Protein AF-A0A9D8R1A8-F1 (afdb_monomer_lite)

Secondary structure (DSSP, 8-state):
----------BTTBSSHHHHHHHHHTT---EEEESSGGG-SS-EEEEPPPHHHHHHH--TTS-HHHHHHHHHHHHHHHT----GGG-

pLDDT: mean 92.34, std 10.43, range [48.41, 98.44]

Structure (mmCIF, N/CA/C/O backbone):
data_AF-A0A9D8R1A8-F1
#
_entry.id   AF-A0A9D8R1A8-F1
#
loop_
_atom_site.group_PDB
_atom_site.id
_atom_site.type_symbol
_atom_site.label_atom_id
_atom_site.label_alt_id
_atom_site.label_comp_id
_atom_site.label_asym_id
_atom_site.label_entity_id
_atom_site.label_seq_id
_atom_site.pdbx_PDB_ins_code
_atom_site.Cartn_x
_atom_site.Cartn_y
_atom_site.Cartn_z
_atom_site.occupancy
_atom_site.B_iso_or_equiv
_atom_site.auth_seq_id
_atom_site.auth_comp_id
_atom_site.auth_asym_id
_atom_site.auth_atom_id
_atom_site.pdbx_PDB_model_num
ATOM 1 N N . MET A 1 1 ? -4.597 -1.307 -29.958 1.00 76.88 1 MET A N 1
ATOM 2 C CA . MET A 1 1 ? -5.018 -2.150 -28.816 1.00 76.88 1 MET A CA 1
ATOM 3 C C . MET A 1 1 ? -4.149 -1.758 -27.630 1.00 76.88 1 MET A C 1
ATOM 5 O O . MET A 1 1 ? -2.968 -1.540 -27.851 1.00 76.88 1 MET A O 1
ATOM 9 N N . ILE A 1 2 ? -4.716 -1.583 -26.434 1.00 88.31 2 ILE A N 1
ATOM 10 C CA . ILE A 1 2 ? -3.971 -1.216 -25.214 1.00 88.31 2 ILE A CA 1
ATOM 11 C C . ILE A 1 2 ? -3.935 -2.449 -24.304 1.00 88.31 2 ILE A C 1
ATOM 13 O O . ILE A 1 2 ? -4.980 -3.064 -24.096 1.00 88.31 2 ILE A O 1
ATOM 17 N N . SER A 1 3 ? -2.759 -2.808 -23.782 1.00 90.62 3 SER A N 1
ATOM 18 C CA . SER A 1 3 ? -2.553 -3.946 -22.873 1.00 90.62 3 SER A CA 1
ATOM 19 C C . SER A 1 3 ? -1.909 -3.502 -21.560 1.00 90.62 3 SER A C 1
ATOM 21 O O . SER A 1 3 ? -1.019 -2.652 -21.563 1.00 90.62 3 SER A O 1
ATOM 23 N N . VAL A 1 4 ? -2.322 -4.104 -20.442 1.00 90.44 4 VAL A N 1
ATOM 24 C CA . VAL A 1 4 ? -1.686 -3.910 -19.130 1.00 90.44 4 VAL A CA 1
ATOM 25 C C 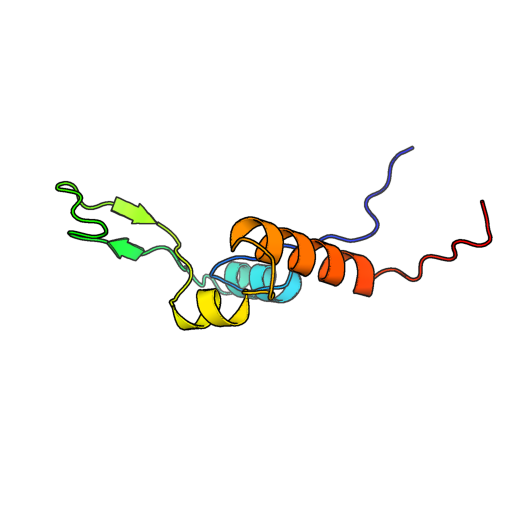. VAL A 1 4 ? -0.553 -4.923 -18.987 1.00 90.44 4 VAL A C 1
ATOM 27 O O . VAL A 1 4 ? -0.805 -6.122 -19.028 1.00 90.44 4 VAL A O 1
ATOM 30 N N . LEU A 1 5 ? 0.682 -4.439 -18.845 1.00 91.62 5 LEU A N 1
ATOM 31 C CA . LEU A 1 5 ? 1.877 -5.291 -18.764 1.00 91.62 5 LEU A CA 1
ATOM 32 C C . LEU A 1 5 ? 2.277 -5.633 -17.324 1.00 91.62 5 LEU A C 1
ATOM 34 O O . LEU A 1 5 ? 2.819 -6.701 -17.076 1.00 91.62 5 LEU A O 1
ATOM 38 N N . SER A 1 6 ? 2.014 -4.732 -16.377 1.00 93.75 6 SER A N 1
ATOM 39 C CA . SER A 1 6 ? 2.272 -4.936 -14.951 1.00 93.75 6 SER A CA 1
ATOM 40 C C . SER A 1 6 ? 1.426 -3.980 -14.115 1.00 93.75 6 SER A C 1
ATOM 42 O O . SER A 1 6 ? 0.919 -2.974 -14.619 1.00 93.75 6 SER A O 1
ATOM 44 N N . THR A 1 7 ? 1.272 -4.296 -12.832 1.00 94.56 7 THR A N 1
ATOM 45 C CA . THR A 1 7 ? 0.537 -3.484 -11.860 1.00 94.56 7 THR A CA 1
ATOM 46 C C . THR A 1 7 ? 1.252 -3.495 -10.522 1.00 94.56 7 THR A C 1
ATOM 48 O O . THR A 1 7 ? 1.910 -4.474 -10.172 1.00 94.56 7 THR A O 1
ATOM 51 N N . ASN A 1 8 ? 1.061 -2.435 -9.744 1.00 97.62 8 ASN A N 1
ATOM 52 C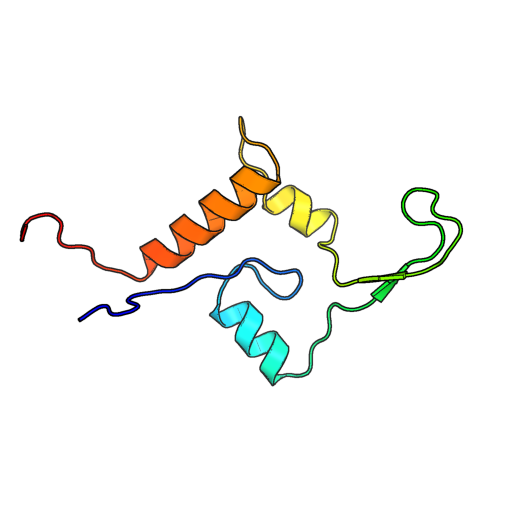 CA . ASN A 1 8 ? 1.374 -2.472 -8.330 1.00 97.62 8 ASN A CA 1
ATOM 53 C C . ASN A 1 8 ? 0.341 -1.720 -7.494 1.00 97.62 8 ASN A C 1
ATOM 55 O O . ASN A 1 8 ? -0.234 -0.723 -7.939 1.00 97.62 8 ASN A O 1
ATOM 59 N N . ILE A 1 9 ? 0.156 -2.181 -6.260 1.00 96.44 9 ILE A N 1
ATOM 60 C CA . ILE A 1 9 ? -0.584 -1.482 -5.218 1.00 96.44 9 ILE A CA 1
ATOM 61 C C . ILE A 1 9 ? 0.228 -1.490 -3.922 1.00 96.44 9 ILE A C 1
ATOM 63 O O . ILE A 1 9 ? 0.687 -2.532 -3.464 1.00 96.44 9 ILE A O 1
ATOM 67 N N . THR A 1 10 ? 0.348 -0.314 -3.308 1.00 96.69 10 THR A N 1
ATOM 68 C CA . THR A 1 10 ? 0.872 -0.155 -1.950 1.00 96.69 10 THR A CA 1
ATOM 69 C C . THR A 1 10 ? -0.297 0.114 -1.012 1.00 96.69 10 THR A C 1
ATOM 71 O O . THR A 1 10 ? -0.923 1.172 -1.091 1.00 96.69 10 THR A O 1
ATOM 74 N N . SER A 1 11 ? -0.600 -0.829 -0.124 1.00 96.31 11 SER A N 1
ATOM 75 C CA . SER A 1 11 ? -1.728 -0.765 0.807 1.00 96.31 11 SER A CA 1
ATOM 76 C C . SER A 1 11 ? -1.310 -1.160 2.232 1.00 96.31 11 SER A C 1
ATOM 78 O O . SER A 1 11 ? -0.229 -1.716 2.441 1.00 96.31 11 SER A O 1
ATOM 80 N N . PRO A 1 12 ? -2.162 -0.917 3.244 1.00 97.19 12 PRO A N 1
ATOM 81 C CA . PRO A 1 12 ? -1.923 -1.423 4.594 1.00 97.19 12 PRO A CA 1
ATOM 82 C C . PRO A 1 12 ? -1.809 -2.956 4.682 1.00 97.19 12 PRO A C 1
ATOM 84 O O . PRO A 1 12 ? -1.274 -3.454 5.670 1.00 97.19 12 PRO A O 1
ATOM 87 N N . LEU A 1 13 ? -2.288 -3.696 3.672 1.00 97.44 13 LEU A N 1
ATOM 88 C CA . LEU A 1 13 ? -2.204 -5.159 3.590 1.00 97.44 13 LEU A CA 1
ATOM 89 C C . LEU A 1 13 ? -0.907 -5.667 2.940 1.00 97.44 13 LEU A C 1
ATOM 91 O O . LEU A 1 13 ? -0.606 -6.853 3.034 1.00 97.44 13 LEU A O 1
ATOM 95 N N . GLY A 1 14 ? -0.141 -4.801 2.279 1.00 96.69 14 GLY A N 1
ATOM 96 C CA . GLY A 1 14 ? 1.072 -5.187 1.567 1.00 96.69 14 GLY A CA 1
ATOM 97 C C . GLY A 1 14 ? 1.546 -4.101 0.612 1.00 96.69 14 GLY A C 1
ATOM 98 O O . GLY A 1 14 ? 0.761 -3.273 0.154 1.00 96.69 14 GLY A O 1
ATOM 99 N N . PHE A 1 15 ? 2.842 -4.084 0.312 1.00 96.94 15 PHE A N 1
ATOM 100 C CA . PHE A 1 15 ? 3.441 -3.071 -0.567 1.00 96.94 15 PHE A CA 1
ATOM 101 C C . PHE A 1 15 ? 3.533 -3.515 -2.031 1.00 96.94 15 PHE A C 1
ATOM 103 O O . PHE A 1 15 ? 3.897 -2.704 -2.885 1.00 96.94 15 PHE A O 1
ATOM 110 N N . THR A 1 16 ? 3.185 -4.775 -2.310 1.00 97.31 16 THR A N 1
ATOM 111 C CA . THR A 1 16 ? 3.116 -5.331 -3.661 1.00 97.31 16 THR A CA 1
ATOM 112 C C . THR A 1 16 ? 1.724 -5.860 -3.999 1.00 97.31 16 THR A C 1
ATOM 114 O O . THR A 1 16 ? 0.954 -6.222 -3.100 1.00 97.31 16 THR A O 1
ATOM 117 N N . THR A 1 17 ? 1.414 -5.976 -5.297 1.00 97.19 17 THR A N 1
ATOM 118 C CA . THR A 1 17 ? 0.191 -6.651 -5.776 1.00 97.19 17 THR A CA 1
ATOM 119 C C . THR A 1 17 ? 0.041 -8.044 -5.178 1.00 97.19 17 THR A C 1
ATOM 121 O O . THR A 1 17 ? -1.034 -8.365 -4.680 1.00 97.19 17 THR A O 1
ATOM 124 N N . GLU A 1 18 ? 1.113 -8.837 -5.160 1.00 97.38 18 GLU A N 1
ATOM 125 C CA . GLU A 1 18 ? 1.088 -10.202 -4.629 1.00 97.38 18 GLU A CA 1
ATOM 126 C C . GLU A 1 18 ? 0.768 -10.219 -3.130 1.00 97.38 18 GLU A C 1
ATOM 128 O O . GLU A 1 18 ? -0.153 -10.908 -2.701 1.00 97.38 18 GLU A O 1
ATOM 133 N N . GLN A 1 19 ? 1.464 -9.406 -2.327 1.00 97.75 19 GLN A N 1
ATOM 134 C CA . GLN A 1 19 ? 1.220 -9.339 -0.882 1.00 97.75 19 GLN A CA 1
ATOM 135 C C . GLN A 1 19 ? -0.217 -8.913 -0.575 1.00 97.75 19 GLN A C 1
ATOM 137 O O . GLN A 1 19 ? -0.900 -9.548 0.228 1.00 97.75 19 GLN A O 1
ATOM 142 N N . ASN A 1 20 ? -0.688 -7.858 -1.244 1.00 97.75 20 ASN A N 1
ATOM 143 C CA . ASN A 1 20 ? -2.052 -7.377 -1.081 1.00 97.75 20 ASN A CA 1
ATOM 144 C C . ASN A 1 20 ? -3.073 -8.447 -1.504 1.00 97.75 20 ASN A C 1
ATOM 146 O O . ASN A 1 20 ? -4.056 -8.667 -0.801 1.00 97.75 20 ASN A O 1
ATOM 150 N N . TYR A 1 21 ? -2.842 -9.123 -2.630 1.00 97.81 21 TYR A N 1
ATOM 151 C CA . TYR A 1 21 ? -3.730 -10.165 -3.139 1.00 97.81 21 TYR A CA 1
ATOM 152 C C . TYR A 1 21 ? -3.816 -11.361 -2.185 1.00 97.81 21 TYR A C 1
ATOM 154 O O . TYR A 1 21 ? -4.920 -11.775 -1.834 1.00 97.81 21 TYR A O 1
ATOM 162 N N . GLN A 1 22 ? -2.682 -11.858 -1.686 1.00 98.44 22 GLN A N 1
ATOM 163 C CA . GLN A 1 22 ? -2.654 -12.960 -0.718 1.00 98.44 22 GLN A CA 1
ATOM 164 C C . GLN A 1 22 ? -3.340 -12.594 0.601 1.00 98.44 22 GLN A C 1
ATOM 166 O O . GLN A 1 22 ? -4.096 -13.394 1.160 1.00 98.44 22 GLN A O 1
ATOM 171 N N . ALA A 1 23 ? -3.143 -11.370 1.092 1.00 98.12 23 ALA A N 1
ATOM 172 C CA . ALA A 1 23 ? -3.840 -10.892 2.282 1.00 98.12 23 ALA A CA 1
ATOM 173 C C . ALA A 1 23 ? -5.366 -10.880 2.076 1.00 98.12 23 ALA A C 1
ATOM 175 O O . ALA A 1 23 ? -6.111 -11.326 2.948 1.00 98.12 23 ALA A O 1
ATOM 176 N N . VAL A 1 24 ? -5.835 -10.448 0.901 1.00 97.38 24 VAL A N 1
ATOM 177 C CA . VAL A 1 24 ? -7.266 -10.471 0.556 1.00 97.38 24 VAL A CA 1
ATOM 178 C C . VAL A 1 24 ? -7.790 -11.904 0.452 1.00 97.38 24 VAL A C 1
ATOM 180 O O . VAL A 1 24 ? -8.825 -12.209 1.043 1.00 97.38 24 VAL A O 1
ATOM 183 N N . LEU A 1 25 ? -7.077 -12.798 -0.242 1.00 98.12 25 LEU A N 1
ATOM 184 C CA . LEU A 1 25 ? -7.474 -14.205 -0.382 1.00 98.12 25 LEU A CA 1
ATOM 185 C C . LEU A 1 25 ? -7.588 -14.927 0.964 1.00 98.12 25 LEU A C 1
ATOM 187 O O . LEU A 1 25 ? -8.471 -15.761 1.146 1.00 98.12 25 LEU A O 1
ATOM 191 N N . THR A 1 26 ? -6.716 -14.593 1.914 1.00 98.25 26 THR A N 1
ATOM 192 C CA . THR A 1 26 ? -6.719 -15.176 3.265 1.00 98.25 26 THR A CA 1
ATOM 193 C C . THR A 1 26 ? -7.745 -14.535 4.206 1.00 98.25 26 THR A C 1
ATOM 195 O O . THR A 1 26 ? -7.827 -14.916 5.371 1.00 98.25 26 THR A O 1
ATOM 198 N N . GLY A 1 27 ? -8.543 -13.572 3.728 1.00 97.38 27 GLY A N 1
ATOM 199 C CA . GLY A 1 27 ? -9.535 -12.866 4.541 1.00 97.38 27 GLY A CA 1
ATOM 200 C C . GLY A 1 27 ? -8.920 -11.898 5.556 1.00 97.38 27 GLY A C 1
ATOM 201 O O . GLY A 1 27 ? -9.591 -11.492 6.508 1.00 97.38 27 GLY A O 1
ATOM 202 N N . THR A 1 28 ? -7.654 -11.515 5.373 1.00 97.75 28 THR A N 1
ATOM 203 C CA . THR A 1 28 ? -6.978 -10.548 6.240 1.00 97.75 28 THR A CA 1
ATOM 204 C C . THR A 1 28 ? -7.569 -9.158 6.017 1.00 97.75 28 THR A C 1
ATOM 206 O O . THR A 1 28 ? -7.605 -8.651 4.897 1.00 97.75 28 THR A O 1
ATOM 209 N N . SER A 1 29 ? -8.002 -8.507 7.099 1.00 96.06 29 SER A N 1
ATOM 210 C CA . SER A 1 29 ? -8.538 -7.146 7.061 1.00 96.06 29 SER A CA 1
ATOM 211 C C . SER A 1 29 ? -7.620 -6.168 7.785 1.00 96.06 29 SER A C 1
ATOM 213 O O . SER A 1 29 ? -7.226 -6.391 8.929 1.00 96.06 29 SER A O 1
ATOM 215 N N . ALA A 1 30 ? -7.326 -5.046 7.129 1.00 96.81 30 ALA A N 1
ATOM 216 C CA . ALA A 1 30 ? -6.671 -3.899 7.752 1.00 96.81 30 ALA A CA 1
ATOM 217 C C . ALA A 1 30 ? -7.674 -2.878 8.316 1.00 96.81 30 ALA A C 1
ATOM 219 O O . ALA A 1 30 ? -7.252 -1.875 8.894 1.00 96.81 30 ALA A O 1
ATOM 220 N N . LEU A 1 31 ? -8.981 -3.115 8.152 1.00 96.75 31 LEU A N 1
ATOM 221 C CA . LEU A 1 31 ? -10.019 -2.198 8.604 1.00 96.75 31 LEU A CA 1
ATOM 222 C C . LEU A 1 31 ? -10.069 -2.192 10.133 1.00 96.75 31 LEU A C 1
ATOM 224 O O . LEU A 1 31 ? -10.294 -3.225 10.764 1.00 96.75 31 LEU A O 1
ATOM 228 N N . LYS A 1 32 ? -9.880 -1.018 10.727 1.00 96.62 32 LYS A N 1
ATOM 229 C CA . LYS A 1 32 ? -9.939 -0.812 12.175 1.00 96.62 32 LYS A CA 1
ATOM 230 C C . LYS A 1 32 ? -10.845 0.367 12.485 1.00 96.62 32 LYS A C 1
ATOM 232 O O . LYS A 1 32 ? -10.926 1.319 11.710 1.00 96.62 32 LYS A O 1
ATOM 237 N N . ARG A 1 33 ? -11.522 0.297 13.629 1.00 97.44 33 ARG A N 1
ATOM 238 C CA . ARG A 1 33 ? -12.223 1.440 14.212 1.00 97.44 33 ARG A CA 1
ATOM 239 C C . ARG A 1 33 ? -11.214 2.291 14.977 1.00 97.44 33 ARG A C 1
ATOM 241 O O . ARG A 1 33 ? -10.451 1.759 15.780 1.00 97.44 33 ARG A O 1
ATOM 248 N N . TYR A 1 34 ? -11.235 3.591 14.734 1.00 97.50 34 TYR A N 1
ATOM 249 C CA . TYR A 1 34 ? -10.397 4.579 15.394 1.00 97.50 34 TYR A CA 1
ATOM 250 C C . TYR A 1 34 ? -11.273 5.538 16.192 1.00 97.50 34 TYR A C 1
ATOM 252 O O . TYR A 1 34 ? -12.261 6.056 15.675 1.00 97.50 34 TYR A O 1
ATOM 260 N N . GLU A 1 35 ? -10.897 5.773 17.447 1.00 97.31 35 GLU A N 1
ATOM 261 C CA . GLU A 1 35 ? -11.595 6.676 18.366 1.00 97.31 35 GLU A CA 1
ATOM 262 C C . GLU A 1 35 ? -10.647 7.805 18.775 1.00 97.31 35 GLU A C 1
ATOM 264 O O . GLU A 1 35 ? -9.476 7.553 19.062 1.00 97.31 35 GLU A O 1
ATOM 269 N N . GLY A 1 36 ? -11.116 9.057 18.727 1.00 95.00 36 GLY A N 1
ATOM 270 C CA . GLY A 1 36 ? -10.312 10.241 19.062 1.00 95.00 36 GLY A CA 1
ATOM 271 C C . GLY A 1 36 ? -9.099 10.494 18.151 1.00 95.00 36 GLY A C 1
ATOM 272 O O . GLY A 1 36 ? -8.291 11.385 18.422 1.00 95.00 36 GLY A O 1
ATOM 273 N N . MET A 1 37 ? -8.938 9.725 17.068 1.00 93.94 37 MET A N 1
ATOM 274 C CA . MET A 1 37 ? -7.826 9.890 16.136 1.00 93.94 37 MET A CA 1
ATOM 275 C C . MET A 1 37 ? -7.899 11.263 15.460 1.00 93.94 37 MET A C 1
ATOM 277 O O . MET A 1 37 ? -8.958 11.692 15.013 1.00 93.94 37 MET A O 1
ATOM 281 N N . TRP A 1 38 ? -6.754 11.953 15.408 1.00 94.81 38 TRP A N 1
ATOM 282 C CA . TRP A 1 38 ? -6.627 13.330 14.906 1.00 94.81 38 TRP A CA 1
ATOM 283 C C . TRP A 1 38 ? -7.506 14.358 15.636 1.00 94.81 38 TRP A C 1
ATOM 285 O O . TRP A 1 38 ? -7.773 15.427 15.095 1.00 94.81 38 TRP A O 1
ATOM 295 N N . GLY A 1 39 ? -7.946 14.050 16.862 1.00 95.69 39 GLY A N 1
ATOM 296 C CA . GLY A 1 39 ? -8.838 14.918 17.633 1.00 95.69 39 GLY A CA 1
ATOM 297 C C . GLY A 1 39 ? -10.266 14.972 17.086 1.00 95.69 39 GLY A C 1
ATOM 298 O O . GLY A 1 39 ? -11.011 15.881 17.442 1.00 95.69 39 GLY A O 1
ATOM 299 N N . LEU A 1 40 ? -10.647 14.030 16.217 1.00 95.75 40 LEU A N 1
ATOM 300 C CA . LEU A 1 40 ? -12.002 13.956 15.683 1.00 95.75 40 LEU A CA 1
ATOM 301 C C . LEU A 1 40 ? -12.991 13.513 16.776 1.00 95.75 40 LEU A C 1
ATOM 303 O O . LEU A 1 40 ? -12.682 12.569 17.515 1.00 95.75 40 LEU A O 1
ATOM 307 N N . PRO A 1 41 ? -14.165 14.167 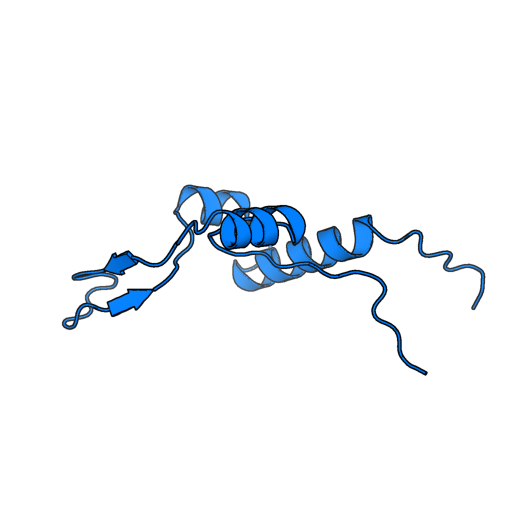16.885 1.00 94.69 41 PRO A N 1
ATOM 308 C CA . PRO A 1 41 ? -15.159 13.808 17.889 1.00 94.69 41 PRO A CA 1
ATOM 309 C C . PRO A 1 41 ? -15.857 12.486 17.557 1.00 94.69 41 PRO A C 1
ATOM 311 O O . PRO A 1 41 ? -16.136 11.699 18.462 1.00 94.69 41 PRO A O 1
ATOM 314 N N . GLU A 1 42 ? -16.110 12.205 16.277 1.00 97.44 42 GLU A N 1
ATOM 315 C CA . GLU A 1 42 ? -16.734 10.956 15.854 1.00 97.44 42 GLU A CA 1
ATOM 316 C C . GLU A 1 42 ? -15.702 9.858 15.546 1.00 97.44 42 GLU A C 1
ATOM 318 O O . GLU A 1 42 ? -14.720 10.090 14.831 1.00 97.44 42 GLU A O 1
ATOM 323 N N . PRO A 1 43 ? -15.934 8.622 16.025 1.00 97.06 43 PRO A N 1
ATOM 324 C CA . PRO A 1 43 ? -15.121 7.482 15.641 1.00 97.06 43 PRO A CA 1
ATOM 325 C C . PRO A 1 43 ? -15.385 7.091 14.183 1.00 97.06 43 PRO A C 1
ATOM 327 O O . PRO A 1 43 ? -16.517 7.159 13.699 1.00 97.06 43 PRO A O 1
ATOM 330 N N . PHE A 1 44 ? -14.356 6.600 13.496 1.00 97.19 44 PHE A N 1
ATOM 331 C CA . PHE A 1 44 ? -14.453 6.175 12.098 1.00 97.19 44 PHE A CA 1
ATOM 332 C C . PHE A 1 44 ? -13.755 4.836 11.862 1.00 97.19 44 PHE A C 1
ATOM 334 O O . PHE A 1 44 ? -12.901 4.413 12.639 1.00 97.19 44 PHE A O 1
ATOM 341 N N . ALA A 1 45 ? -14.129 4.152 10.782 1.00 97.50 45 ALA A N 1
ATOM 342 C CA . ALA A 1 45 ? -13.479 2.922 10.347 1.00 97.50 45 ALA A CA 1
ATOM 343 C C . ALA A 1 45 ? -12.614 3.197 9.116 1.00 97.50 45 ALA A C 1
ATOM 345 O O . ALA A 1 45 ? -13.100 3.746 8.128 1.00 97.50 45 ALA A O 1
ATOM 346 N N . ALA A 1 46 ? -11.340 2.817 9.168 1.00 96.69 46 ALA A N 1
ATOM 347 C CA . ALA A 1 46 ? -10.419 2.972 8.048 1.00 96.69 46 ALA A CA 1
ATOM 348 C C . ALA A 1 46 ? -9.350 1.876 8.047 1.00 96.69 46 ALA A C 1
ATOM 350 O O . ALA A 1 46 ? -9.077 1.248 9.068 1.00 96.69 46 ALA A O 1
ATOM 351 N N . SER A 1 47 ? -8.726 1.671 6.891 1.00 96.94 47 SER A N 1
ATOM 352 C CA . SER A 1 47 ? -7.501 0.884 6.764 1.00 96.94 47 SER A CA 1
ATOM 353 C C . SER A 1 47 ? -6.339 1.861 6.669 1.00 96.94 47 SER A C 1
ATOM 355 O O . SER A 1 47 ? -6.088 2.425 5.604 1.00 96.94 47 SER A O 1
ATOM 357 N N . LEU A 1 48 ? -5.667 2.120 7.789 1.00 96.12 48 LEU A N 1
ATOM 358 C CA . LEU A 1 48 ? -4.529 3.037 7.832 1.00 96.12 48 LEU A CA 1
ATOM 359 C C . LEU A 1 48 ? -3.218 2.260 7.880 1.00 96.12 48 LEU A C 1
ATOM 361 O O . LEU A 1 48 ? -3.127 1.215 8.522 1.00 96.12 48 LEU A O 1
ATOM 365 N N . PHE A 1 49 ? -2.190 2.810 7.239 1.00 96.25 49 PHE A N 1
ATOM 366 C CA . PHE A 1 49 ? -0.822 2.336 7.416 1.00 96.25 49 PHE A CA 1
ATOM 367 C C . PHE A 1 49 ? -0.391 2.500 8.878 1.00 96.25 49 PHE A C 1
ATOM 369 O O . PHE A 1 49 ? -0.698 3.525 9.500 1.00 96.25 49 PHE A O 1
ATOM 376 N N . SER A 1 50 ? 0.347 1.523 9.405 1.00 94.69 50 SER A N 1
ATOM 377 C CA . SER A 1 50 ? 1.019 1.653 10.700 1.00 94.69 50 SER A CA 1
ATOM 378 C C . SER A 1 50 ? 2.144 2.695 10.639 1.00 94.69 50 SER A C 1
ATOM 380 O O . SER A 1 50 ? 2.551 3.119 9.553 1.00 94.69 50 SER A O 1
ATOM 382 N N . GLU A 1 51 ? 2.662 3.130 11.788 1.00 94.25 51 GLU A N 1
ATOM 383 C CA . GLU A 1 51 ? 3.792 4.071 11.809 1.00 94.25 51 GLU A CA 1
ATOM 384 C C . GLU A 1 51 ? 5.059 3.443 11.215 1.00 94.25 51 GLU A C 1
ATOM 386 O O . GLU A 1 51 ? 5.781 4.101 10.468 1.00 94.25 51 GLU A O 1
ATOM 391 N N . GLU A 1 52 ? 5.270 2.145 11.434 1.00 95.62 52 GLU A N 1
ATOM 392 C CA . GLU A 1 52 ? 6.378 1.388 10.845 1.00 95.62 52 GLU A CA 1
ATOM 393 C C . GLU A 1 52 ? 6.248 1.335 9.318 1.00 95.62 52 GLU A C 1
ATOM 395 O O . GLU A 1 52 ? 7.216 1.580 8.595 1.00 95.62 52 GLU A O 1
ATOM 400 N N . GLN A 1 53 ? 5.035 1.085 8.811 1.00 95.19 53 GLN A N 1
ATOM 401 C CA . GLN A 1 53 ? 4.761 1.108 7.375 1.00 95.19 53 GLN A CA 1
ATOM 402 C C . GLN A 1 53 ? 4.975 2.505 6.787 1.00 95.19 53 GLN A C 1
ATOM 404 O O . GLN A 1 53 ? 5.576 2.636 5.722 1.00 95.19 53 GLN A O 1
ATOM 409 N N . LYS A 1 54 ? 4.518 3.559 7.473 1.00 94.00 54 LYS A N 1
ATOM 410 C CA . LYS A 1 54 ? 4.729 4.945 7.032 1.00 94.00 54 LYS A CA 1
ATOM 411 C C . LYS A 1 54 ? 6.215 5.270 6.950 1.00 94.00 54 LYS A C 1
ATOM 413 O O . LYS A 1 54 ? 6.633 5.806 5.929 1.00 94.00 54 LYS A O 1
ATOM 418 N N . ALA A 1 55 ? 6.994 4.919 7.972 1.00 93.25 55 ALA A N 1
ATOM 419 C CA . ALA A 1 55 ? 8.435 5.151 8.004 1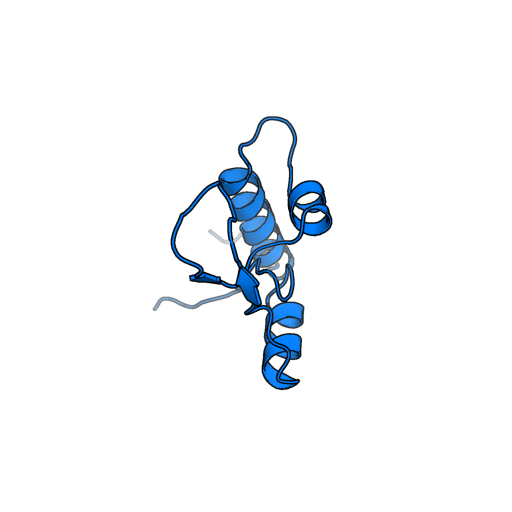.00 93.25 55 ALA A CA 1
ATOM 420 C C . ALA A 1 55 ? 9.161 4.408 6.870 1.00 93.25 55 ALA A C 1
ATOM 422 O O . ALA A 1 55 ? 9.980 5.002 6.175 1.00 93.25 55 ALA A O 1
ATOM 423 N N . ALA A 1 56 ? 8.800 3.146 6.615 1.00 92.62 56 ALA A N 1
ATOM 424 C CA . ALA A 1 56 ? 9.385 2.346 5.537 1.00 92.62 56 ALA A CA 1
ATOM 425 C C . ALA A 1 56 ? 9.090 2.898 4.128 1.00 92.62 56 ALA A C 1
ATOM 427 O O . ALA A 1 56 ? 9.841 2.638 3.184 1.00 92.62 56 ALA A O 1
ATOM 428 N N . LEU A 1 57 ? 7.996 3.650 3.969 1.00 91.12 57 LEU A N 1
ATOM 429 C CA . LEU A 1 57 ? 7.593 4.215 2.684 1.00 91.12 57 LEU A CA 1
ATOM 430 C C . LEU A 1 57 ? 8.295 5.528 2.346 1.00 91.12 57 LEU A C 1
ATOM 432 O O . LEU A 1 57 ? 8.334 5.863 1.164 1.00 91.12 57 LEU A O 1
ATOM 436 N N . VAL A 1 58 ? 8.862 6.246 3.318 1.00 94.00 58 VAL A N 1
ATOM 437 C CA . VAL A 1 58 ? 9.503 7.547 3.074 1.00 94.00 58 VAL A CA 1
ATOM 438 C C . VAL A 1 58 ? 10.686 7.400 2.109 1.00 94.00 58 VAL A C 1
ATOM 440 O O . VAL A 1 58 ? 11.438 6.421 2.143 1.00 94.00 58 VAL A O 1
ATOM 443 N N . LEU A 1 59 ? 10.805 8.367 1.203 1.00 95.62 59 LEU A N 1
ATOM 444 C CA . LEU A 1 59 ? 11.985 8.617 0.387 1.00 95.62 59 LEU A CA 1
ATOM 445 C C . LEU A 1 59 ? 12.473 10.036 0.680 1.00 95.62 59 LEU A C 1
ATOM 447 O O . LEU A 1 59 ? 11.671 10.969 0.733 1.00 95.62 59 LEU A O 1
ATOM 451 N N . ASP A 1 60 ? 13.783 10.195 0.848 1.00 95.81 60 ASP A N 1
ATOM 452 C CA . ASP A 1 60 ? 14.381 11.502 1.114 1.00 95.81 60 ASP A CA 1
ATOM 453 C C . ASP A 1 60 ? 14.087 12.481 -0.027 1.00 95.81 60 ASP A C 1
ATOM 455 O O . ASP A 1 60 ? 14.228 12.151 -1.206 1.00 95.81 60 ASP A O 1
ATOM 459 N N . GLY A 1 61 ? 13.668 13.696 0.332 1.00 96.94 61 GLY A N 1
ATOM 460 C CA . GLY A 1 61 ? 13.326 14.749 -0.626 1.00 96.94 61 GLY A CA 1
ATOM 461 C C . GLY A 1 61 ? 11.922 14.654 -1.233 1.00 96.94 61 GLY A C 1
ATOM 462 O O . GLY A 1 61 ? 11.586 15.493 -2.064 1.00 96.94 61 GLY A O 1
ATOM 463 N N . PHE A 1 62 ? 11.093 13.693 -0.810 1.00 97.19 62 PHE A N 1
ATOM 464 C CA . PHE A 1 62 ? 9.725 13.520 -1.307 1.00 97.19 62 PHE A CA 1
ATOM 465 C C . PHE A 1 62 ? 8.692 13.555 -0.179 1.00 97.19 62 PHE A C 1
ATOM 467 O O . PHE A 1 62 ? 8.938 13.130 0.952 1.00 97.19 62 PHE A O 1
ATOM 474 N N . THR A 1 63 ? 7.480 14.011 -0.493 1.00 96.50 63 THR A N 1
ATOM 475 C CA . THR A 1 63 ? 6.331 13.849 0.404 1.00 96.50 63 THR A CA 1
ATOM 476 C C . THR A 1 63 ? 5.980 12.367 0.561 1.00 96.50 63 THR A C 1
ATOM 478 O O . THR A 1 63 ? 6.347 11.512 -0.250 1.00 96.50 63 THR A O 1
ATOM 481 N N . ARG A 1 64 ? 5.198 12.031 1.594 1.00 92.94 64 ARG A N 1
ATOM 482 C CA . ARG A 1 64 ? 4.732 10.650 1.805 1.00 92.94 64 ARG A CA 1
ATOM 483 C C . ARG A 1 64 ? 3.945 10.109 0.606 1.00 92.94 64 ARG A C 1
ATOM 485 O O . ARG A 1 64 ? 4.090 8.941 0.259 1.00 92.94 64 ARG A O 1
ATOM 492 N N . PHE A 1 65 ? 3.104 10.943 -0.004 1.00 94.81 65 PHE A N 1
ATOM 493 C CA . PHE A 1 65 ? 2.299 10.532 -1.153 1.00 94.81 65 PHE A CA 1
ATOM 494 C C . PHE A 1 65 ? 3.171 10.269 -2.385 1.00 94.81 65 PHE A C 1
ATOM 496 O O . PHE A 1 65 ? 3.041 9.217 -3.006 1.00 94.81 65 PHE A O 1
ATOM 503 N N . GLU A 1 66 ? 4.112 11.166 -2.688 1.00 97.50 66 GLU A N 1
ATOM 504 C CA . GLU A 1 66 ? 5.073 10.970 -3.781 1.00 97.50 66 GLU A CA 1
ATOM 505 C C . GLU A 1 66 ? 5.935 9.731 -3.549 1.00 97.50 66 GLU A C 1
ATOM 507 O O . GLU A 1 66 ? 6.120 8.932 -4.463 1.00 97.50 66 GLU A O 1
ATOM 512 N N . SER A 1 67 ? 6.399 9.514 -2.316 1.00 96.75 67 SER A N 1
ATOM 513 C CA . SER A 1 67 ? 7.194 8.334 -1.972 1.00 96.75 67 SER A CA 1
ATOM 514 C C . SER A 1 67 ? 6.422 7.034 -2.221 1.00 96.75 67 SER A C 1
ATOM 516 O O . SER A 1 67 ? 6.966 6.087 -2.793 1.00 96.75 67 SER A O 1
ATOM 518 N N . LEU A 1 68 ? 5.133 7.001 -1.859 1.00 95.81 68 LEU A N 1
ATOM 519 C CA . LEU A 1 68 ? 4.240 5.872 -2.130 1.00 95.81 68 LEU A CA 1
ATOM 520 C C . LEU A 1 68 ? 4.058 5.657 -3.636 1.00 95.81 68 LEU A C 1
ATOM 522 O O . LEU A 1 68 ? 4.216 4.531 -4.110 1.00 95.81 68 LEU A O 1
ATOM 526 N N . ALA A 1 69 ? 3.775 6.722 -4.390 1.00 96.56 69 ALA A N 1
ATOM 527 C CA . ALA A 1 69 ? 3.588 6.648 -5.836 1.00 96.56 69 ALA A CA 1
ATOM 528 C C . ALA A 1 69 ? 4.857 6.152 -6.549 1.00 96.56 69 ALA A C 1
ATOM 530 O O . ALA A 1 69 ? 4.790 5.206 -7.332 1.00 96.56 69 ALA A O 1
ATOM 531 N N . ILE A 1 70 ? 6.022 6.723 -6.226 1.00 96.69 70 ILE A N 1
ATOM 532 C CA . ILE A 1 70 ? 7.318 6.342 -6.806 1.00 96.69 70 ILE A CA 1
ATOM 533 C C . ILE A 1 70 ? 7.636 4.879 -6.511 1.00 96.69 70 ILE A C 1
ATOM 535 O O . ILE A 1 70 ? 8.026 4.146 -7.419 1.00 96.69 70 ILE A O 1
ATOM 539 N N . ARG A 1 71 ? 7.473 4.433 -5.258 1.00 95.62 71 ARG A N 1
ATOM 540 C CA . ARG A 1 71 ? 7.709 3.029 -4.894 1.00 95.62 71 ARG A CA 1
ATOM 541 C C . ARG A 1 71 ? 6.764 2.097 -5.640 1.00 95.62 71 ARG A C 1
ATOM 543 O O . ARG A 1 71 ? 7.228 1.091 -6.162 1.00 95.62 71 ARG A O 1
ATOM 550 N N . SER A 1 72 ? 5.485 2.458 -5.750 1.00 96.56 72 SER A N 1
ATOM 551 C CA . SER A 1 72 ? 4.515 1.635 -6.469 1.00 96.56 72 SER A CA 1
ATOM 552 C C . SER A 1 72 ? 4.850 1.520 -7.957 1.00 96.56 72 SER A C 1
ATOM 554 O O . SER A 1 72 ? 4.872 0.426 -8.509 1.00 96.56 72 SER A O 1
ATOM 556 N N . VAL A 1 73 ? 5.200 2.635 -8.602 1.00 95.50 73 VAL A N 1
ATOM 557 C CA . VAL A 1 73 ? 5.620 2.633 -10.010 1.00 95.50 73 VAL A CA 1
ATOM 558 C C . VAL A 1 73 ? 6.897 1.814 -10.203 1.00 95.50 73 VAL A C 1
ATOM 560 O O . VAL A 1 73 ? 6.959 1.008 -11.126 1.00 95.50 73 VAL A O 1
ATOM 563 N N . ARG A 1 74 ? 7.900 1.970 -9.329 1.00 94.94 74 ARG A N 1
ATOM 564 C CA . ARG A 1 74 ? 9.142 1.180 -9.385 1.00 94.94 74 ARG A CA 1
ATOM 565 C C . ARG A 1 74 ? 8.876 -0.315 -9.257 1.00 94.94 74 ARG A C 1
ATOM 567 O O . ARG A 1 74 ? 9.467 -1.085 -10.003 1.00 94.94 74 ARG A O 1
ATOM 574 N N . GLU A 1 75 ? 7.984 -0.701 -8.351 1.00 95.62 75 GLU A N 1
ATOM 575 C CA . GLU A 1 75 ? 7.583 -2.095 -8.189 1.00 95.62 75 GLU A CA 1
ATOM 576 C C . GLU A 1 75 ? 6.855 -2.608 -9.434 1.00 95.62 75 GLU A C 1
ATOM 578 O O . GLU A 1 75 ? 7.207 -3.657 -9.945 1.00 95.62 75 GLU A O 1
ATOM 583 N N . ALA A 1 76 ? 5.914 -1.855 -10.009 1.00 94.56 76 ALA A N 1
ATOM 584 C CA . ALA A 1 76 ? 5.256 -2.278 -11.247 1.00 94.56 76 ALA A CA 1
ATOM 585 C C . ALA A 1 76 ? 6.263 -2.463 -12.401 1.00 94.56 76 ALA A C 1
ATOM 587 O O . ALA A 1 76 ? 6.166 -3.427 -13.161 1.00 94.56 76 ALA A O 1
ATOM 588 N N . LEU A 1 77 ? 7.243 -1.563 -12.521 1.00 93.06 77 LEU A N 1
ATOM 589 C CA . LEU A 1 77 ? 8.266 -1.620 -13.567 1.00 93.06 77 LEU A CA 1
ATOM 590 C C . LEU A 1 77 ? 9.284 -2.752 -13.365 1.00 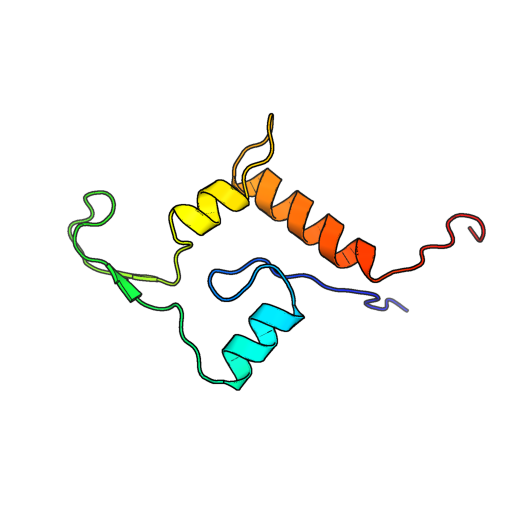93.06 77 LEU A C 1
ATOM 592 O O . LEU A 1 77 ? 9.827 -3.228 -14.358 1.00 93.06 77 LEU A O 1
ATOM 596 N N . SER A 1 78 ? 9.536 -3.207 -12.132 1.00 90.12 78 SER A N 1
ATOM 597 C CA . SER A 1 78 ? 10.511 -4.279 -11.861 1.00 90.12 78 SER A CA 1
ATOM 598 C C . SER A 1 78 ? 10.104 -5.628 -12.472 1.00 90.12 78 SER A C 1
ATOM 600 O O . SER A 1 78 ? 10.966 -6.458 -12.759 1.00 90.12 78 SER A O 1
ATOM 602 N N . HIS A 1 79 ? 8.808 -5.814 -12.740 1.00 81.50 79 HIS A N 1
ATOM 603 C CA . HIS A 1 79 ? 8.240 -7.018 -13.357 1.00 81.50 79 HIS A CA 1
ATOM 604 C C . HIS A 1 79 ? 8.227 -6.982 -14.891 1.00 81.50 79 HIS A C 1
ATOM 606 O O . HIS A 1 79 ? 7.777 -7.940 -15.518 1.00 81.50 79 HIS A O 1
ATOM 612 N N . ILE A 1 80 ? 8.703 -5.896 -15.516 1.00 84.94 80 ILE A N 1
ATOM 613 C CA . ILE A 1 80 ? 8.731 -5.750 -16.977 1.00 84.94 80 ILE A CA 1
ATOM 614 C C . ILE A 1 80 ? 10.182 -5.695 -17.469 1.00 84.94 80 ILE A C 1
ATOM 616 O O . ILE A 1 80 ? 10.953 -4.819 -17.084 1.00 84.94 80 ILE A O 1
ATOM 620 N N . GLN A 1 81 ? 10.538 -6.570 -18.410 1.00 70.25 81 GLN A N 1
ATOM 621 C CA . GLN A 1 81 ? 11.698 -6.348 -19.277 1.00 70.25 81 GLN A CA 1
ATOM 622 C C . GLN A 1 81 ? 11.289 -5.385 -20.395 1.00 70.25 81 GLN A C 1
ATOM 624 O O . GLN A 1 81 ? 10.765 -5.795 -21.428 1.00 70.25 81 GLN A O 1
ATOM 629 N N . LEU A 1 82 ? 11.462 -4.084 -20.157 1.00 68.38 82 LEU A N 1
ATOM 630 C CA . LEU A 1 82 ? 11.281 -3.070 -21.193 1.00 68.38 82 LEU A CA 1
ATOM 631 C C . LEU A 1 82 ? 12.510 -3.076 -22.106 1.00 68.38 82 LEU A C 1
ATOM 633 O O . LEU A 1 82 ? 13.556 -2.541 -21.739 1.00 68.38 82 LEU A O 1
ATOM 637 N N . ASP A 1 83 ? 12.380 -3.664 -23.294 1.00 60.25 83 ASP A N 1
ATOM 638 C CA . ASP A 1 83 ? 13.319 -3.393 -24.380 1.00 60.25 83 ASP A CA 1
ATOM 639 C C . ASP A 1 83 ? 12.979 -2.026 -24.987 1.00 60.25 83 ASP A C 1
ATOM 641 O O . ASP A 1 83 ? 12.031 -1.865 -25.753 1.00 60.25 83 ASP A O 1
ATOM 645 N N . VAL A 1 84 ? 13.728 -1.005 -24.574 1.00 58.59 84 VAL A N 1
ATOM 646 C CA . VAL A 1 84 ? 13.552 0.374 -25.053 1.00 58.59 84 VAL A CA 1
ATOM 647 C C . VAL A 1 84 ? 14.145 0.553 -26.462 1.00 58.59 84 VAL A C 1
ATOM 649 O O . VAL A 1 84 ? 13.942 1.596 -27.077 1.00 58.59 84 VAL A O 1
ATOM 652 N N . ALA A 1 85 ? 14.871 -0.440 -26.994 1.00 60.22 85 ALA A N 1
ATOM 653 C CA . ALA A 1 85 ? 15.566 -0.340 -28.278 1.00 60.22 85 ALA A CA 1
ATOM 654 C C . ALA A 1 85 ? 14.697 -0.702 -29.496 1.00 60.22 85 ALA A C 1
ATOM 656 O O . ALA A 1 85 ? 15.152 -0.559 -30.629 1.00 60.22 85 ALA A O 1
ATOM 657 N N . SER A 1 86 ? 13.456 -1.152 -29.294 1.00 51.94 86 SER A N 1
ATOM 658 C CA . SER A 1 86 ? 12.555 -1.567 -30.377 1.00 51.94 86 SER A CA 1
ATOM 659 C C . SER A 1 86 ? 11.473 -0.535 -30.734 1.00 51.94 86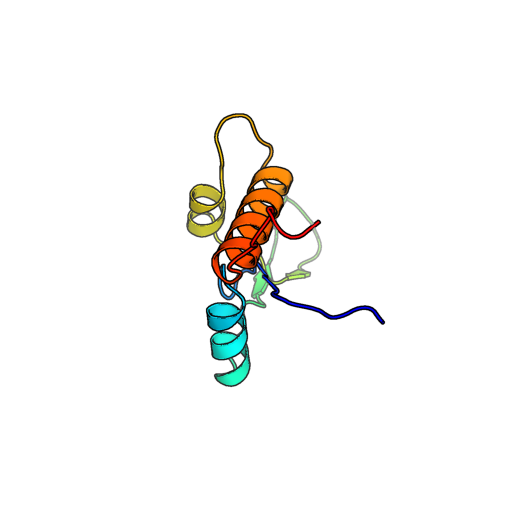 SER A C 1
ATOM 661 O O . SER A 1 86 ? 10.417 -0.921 -31.235 1.00 51.94 86 SER A O 1
ATOM 663 N N . SER A 1 87 ? 11.701 0.755 -30.450 1.00 48.41 87 SER A N 1
ATOM 664 C CA . SER A 1 87 ? 10.815 1.873 -30.843 1.00 48.41 87 SER A CA 1
ATOM 665 C C . SER A 1 87 ? 11.440 2.754 -31.916 1.00 48.41 87 SER A C 1
ATOM 667 O O . SER A 1 87 ? 12.639 3.076 -31.774 1.00 48.41 87 SER A O 1
#

Foldseek 3Di:
DDDQPFFADCFLQHRGPVSNVVCVVVVNDLWDWDDCVVPDNDIDIDNDHDPVSQVVQDDPPDDSVVSSVVSRVVRRCVSDPDPPPPD

Sequence (87 aa):
MISVLSTNITSPLGFTTEQNYQAVLTGTSALKRYEGMWGLPEPFAASLFSEEQKAALVLDGFTRFESLAIRSVREALSHIQLDVASS

Radius of gyration: 16.7 Å; chains: 1; bounding box: 32×30×50 Å